Protein AF-A0A3C1YGV6-F1 (afdb_monomer_lite)

Radius of gyration: 31.81 Å; chains: 1; bounding box: 79×19×72 Å

Structure (mmCIF, N/CA/C/O backbone):
data_AF-A0A3C1YGV6-F1
#
_entry.id   AF-A0A3C1YGV6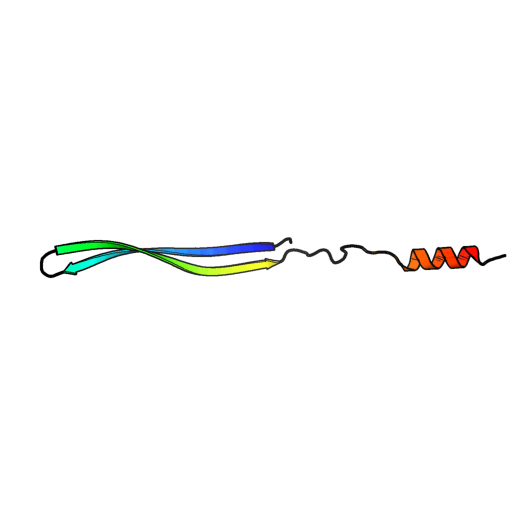-F1
#
loop_
_atom_site.group_PDB
_atom_site.id
_atom_site.type_symbol
_atom_site.label_atom_id
_atom_site.label_alt_id
_atom_site.label_comp_id
_atom_site.label_asym_id
_atom_site.label_entity_id
_atom_site.label_seq_id
_atom_site.pdbx_PDB_ins_code
_atom_site.Cartn_x
_atom_site.Cartn_y
_atom_site.Cartn_z
_atom_site.occupancy
_atom_site.B_iso_or_equiv
_atom_site.auth_seq_id
_atom_site.auth_comp_id
_atom_site.auth_asym_id
_atom_site.auth_atom_id
_atom_site.pdbx_PDB_model_num
ATOM 1 N N . MET A 1 1 ? 18.842 11.227 -17.137 1.00 61.03 1 MET A N 1
ATOM 2 C CA . MET A 1 1 ? 18.225 10.221 -16.247 1.00 61.03 1 MET A CA 1
ATOM 3 C C . MET A 1 1 ? 16.887 9.832 -16.860 1.00 61.03 1 MET A C 1
ATOM 5 O O . MET A 1 1 ? 15.946 10.605 -16.755 1.00 61.03 1 MET A O 1
ATOM 9 N N . ASN A 1 2 ? 16.842 8.724 -17.602 1.00 65.62 2 ASN A N 1
ATOM 10 C CA . ASN A 1 2 ? 15.670 8.295 -18.371 1.00 65.62 2 ASN A CA 1
ATOM 11 C C . ASN A 1 2 ? 15.019 7.110 -17.655 1.00 65.62 2 ASN A C 1
ATOM 13 O O . ASN A 1 2 ? 15.359 5.978 -17.946 1.00 65.62 2 ASN A O 1
ATOM 17 N N . GLN A 1 3 ? 14.187 7.342 -16.645 1.00 81.06 3 GLN A N 1
ATOM 18 C CA . GLN A 1 3 ? 13.617 6.260 -15.840 1.00 81.06 3 GLN A CA 1
ATOM 19 C C . GLN A 1 3 ? 12.144 6.546 -15.537 1.00 81.06 3 GLN A C 1
ATOM 21 O O . GLN A 1 3 ? 11.802 7.672 -15.175 1.00 81.06 3 GLN A O 1
ATOM 26 N N . VAL A 1 4 ? 11.285 5.527 -15.667 1.00 83.06 4 VAL A N 1
ATOM 27 C CA . VAL A 1 4 ? 9.848 5.611 -15.352 1.00 83.06 4 VAL A CA 1
ATOM 28 C C . VAL A 1 4 ? 9.576 4.920 -14.023 1.00 83.06 4 VAL A C 1
ATOM 30 O O . VAL A 1 4 ? 10.036 3.803 -13.786 1.00 83.06 4 VAL A O 1
ATOM 33 N N . ARG A 1 5 ? 8.806 5.581 -13.158 1.00 87.69 5 ARG A N 1
ATOM 34 C CA . ARG A 1 5 ? 8.372 5.042 -11.870 1.00 87.69 5 ARG A CA 1
ATOM 35 C C . ARG A 1 5 ? 6.907 4.629 -11.946 1.00 87.69 5 ARG A C 1
ATOM 37 O O . ARG A 1 5 ? 6.069 5.412 -12.382 1.00 87.69 5 ARG A O 1
ATOM 44 N N . HIS A 1 6 ? 6.614 3.421 -11.488 1.00 89.12 6 HIS A N 1
ATOM 45 C CA . HIS A 1 6 ? 5.268 2.887 -11.373 1.00 89.12 6 HIS A CA 1
ATOM 46 C C . HIS A 1 6 ? 4.979 2.585 -9.900 1.00 89.12 6 HIS A C 1
ATOM 48 O O . HIS A 1 6 ? 5.541 1.644 -9.342 1.00 89.12 6 HIS A O 1
ATOM 54 N N . CYS A 1 7 ? 4.101 3.378 -9.282 1.00 90.62 7 CYS A N 1
ATOM 55 C CA . CYS A 1 7 ? 3.718 3.216 -7.880 1.00 90.62 7 CYS A CA 1
ATOM 56 C C . CYS A 1 7 ? 2.211 2.999 -7.758 1.00 90.62 7 CYS A C 1
ATOM 58 O O . CYS A 1 7 ? 1.422 3.797 -8.265 1.00 90.62 7 CYS A O 1
ATOM 60 N N . ILE A 1 8 ? 1.824 1.954 -7.034 1.00 90.12 8 ILE A N 1
ATOM 61 C CA . ILE A 1 8 ? 0.442 1.692 -6.638 1.00 90.12 8 ILE A CA 1
ATOM 62 C C . ILE A 1 8 ? 0.327 1.965 -5.140 1.00 90.12 8 ILE A C 1
ATOM 64 O O . ILE A 1 8 ? 1.014 1.334 -4.330 1.00 90.12 8 ILE A O 1
ATOM 68 N N . TYR A 1 9 ? -0.580 2.870 -4.780 1.00 93.94 9 TYR A N 1
ATOM 69 C CA . TYR A 1 9 ? -0.901 3.207 -3.398 1.00 93.94 9 TYR A CA 1
ATOM 70 C C . TYR A 1 9 ? -2.335 2.806 -3.069 1.00 93.94 9 TYR A C 1
ATOM 72 O O . TYR A 1 9 ? -3.237 2.939 -3.896 1.00 93.94 9 TYR A O 1
ATOM 80 N N . LEU A 1 10 ? -2.532 2.332 -1.845 1.00 92.12 10 LEU A N 1
ATOM 81 C CA . LEU A 1 10 ? -3.839 2.126 -1.249 1.00 92.12 10 LEU A CA 1
ATOM 82 C C . LEU A 1 10 ? -4.087 3.222 -0.220 1.00 92.12 10 LEU A C 1
ATOM 84 O O . LEU A 1 10 ? -3.379 3.301 0.785 1.00 92.12 10 LEU A O 1
ATOM 88 N N . ASP A 1 11 ? -5.116 4.025 -0.457 1.00 94.00 11 ASP A N 1
ATOM 89 C CA . ASP A 1 11 ? -5.605 4.981 0.528 1.00 94.00 11 ASP A CA 1
ATOM 90 C C . ASP A 1 11 ? -6.688 4.334 1.388 1.00 94.00 11 ASP A C 1
ATOM 92 O O . ASP A 1 11 ? -7.757 3.949 0.908 1.00 94.00 11 ASP A O 1
ATOM 96 N N . VAL A 1 12 ? -6.402 4.220 2.683 1.00 94.06 12 VAL A N 1
ATOM 97 C CA . VAL A 1 12 ? -7.320 3.667 3.675 1.00 94.06 12 VAL A CA 1
ATOM 98 C C . VAL A 1 12 ? -7.895 4.805 4.510 1.00 94.06 12 VAL A C 1
ATOM 100 O O . VAL A 1 12 ? -7.162 5.554 5.164 1.00 94.06 12 VAL A O 1
ATOM 103 N N . PHE A 1 13 ? -9.224 4.900 4.508 1.00 95.62 13 PHE A N 1
ATOM 104 C CA . PHE A 1 13 ? -9.996 5.812 5.347 1.00 95.62 13 PHE A CA 1
ATOM 105 C C . PHE A 1 13 ? -10.676 5.014 6.451 1.00 95.62 13 PHE A C 1
ATOM 107 O O . PHE A 1 13 ? -11.450 4.102 6.167 1.00 95.62 13 PHE A O 1
ATOM 114 N N . SER A 1 14 ? -10.401 5.363 7.705 1.00 92.44 14 SER A N 1
ATOM 115 C CA . SER A 1 14 ? -11.059 4.750 8.855 1.00 92.44 14 SER A CA 1
ATOM 116 C C . SER A 1 14 ? -11.621 5.826 9.771 1.00 92.44 14 SER A C 1
ATOM 118 O O . SER A 1 14 ? -10.917 6.763 10.148 1.00 92.44 14 SER A O 1
ATOM 120 N N . GLU A 1 15 ? -12.896 5.707 10.122 1.00 93.12 15 GLU A N 1
ATOM 121 C CA . GLU A 1 15 ? -13.526 6.555 11.127 1.00 93.12 15 GLU A CA 1
ATOM 122 C C . GLU A 1 15 ? -13.401 5.873 12.491 1.00 93.12 15 GLU A C 1
ATOM 124 O O . GLU A 1 15 ? -13.985 4.817 12.738 1.00 93.12 15 GLU A O 1
ATOM 129 N N . VAL A 1 16 ? -12.614 6.471 13.383 1.00 90.81 16 VAL A N 1
ATOM 130 C CA . VAL A 1 16 ? -12.374 5.953 14.730 1.00 90.81 16 VAL A CA 1
ATOM 131 C C . VAL A 1 16 ? -13.102 6.834 15.732 1.00 90.81 16 VAL A C 1
ATOM 133 O O . VAL A 1 16 ? -12.954 8.055 15.736 1.00 90.81 16 VAL A O 1
ATOM 136 N N . ARG A 1 17 ? -13.876 6.211 16.622 1.00 89.88 17 ARG A N 1
ATOM 137 C CA . ARG A 1 17 ? -14.552 6.902 17.721 1.00 89.88 17 ARG A CA 1
ATOM 138 C C . ARG A 1 17 ? -13.829 6.621 19.030 1.00 89.88 17 ARG A C 1
ATOM 140 O O . ARG A 1 17 ? -13.809 5.487 19.498 1.00 89.88 17 ARG A O 1
ATOM 147 N N . ILE A 1 18 ? -13.269 7.665 19.627 1.00 86.69 18 ILE A N 1
ATOM 148 C CA . ILE A 1 18 ? -12.656 7.608 20.952 1.00 86.69 18 ILE A CA 1
ATOM 149 C C . ILE A 1 18 ? -13.742 7.934 21.973 1.00 86.69 18 ILE A C 1
ATOM 151 O O . ILE A 1 18 ? -14.360 9.000 21.915 1.00 86.69 18 ILE A O 1
ATOM 155 N N . ILE A 1 19 ? -13.990 7.002 22.891 1.00 89.06 19 ILE A N 1
ATOM 156 C CA . ILE A 1 19 ? -14.973 7.166 23.961 1.00 89.06 19 ILE A CA 1
ATOM 157 C C . ILE A 1 19 ? -14.220 7.545 25.233 1.00 89.06 19 ILE A C 1
ATOM 159 O O . ILE A 1 19 ? -13.387 6.784 25.722 1.00 89.06 19 ILE A O 1
ATOM 163 N N . ILE A 1 20 ? -14.530 8.720 25.766 1.00 80.69 20 ILE A N 1
ATOM 164 C CA . ILE A 1 20 ? -14.131 9.171 27.098 1.00 80.69 20 ILE A CA 1
ATOM 165 C C . ILE A 1 20 ? -15.409 9.233 27.955 1.00 80.69 20 ILE A C 1
ATOM 167 O O . ILE A 1 20 ? -16.485 9.459 27.407 1.00 80.69 20 ILE A O 1
ATOM 171 N N . PRO A 1 21 ? -15.357 9.017 29.282 1.00 85.94 21 PRO A N 1
ATOM 172 C CA . PRO A 1 21 ? -16.554 8.761 30.099 1.00 85.94 21 PRO A CA 1
ATOM 173 C C . PRO A 1 21 ? -17.723 9.752 29.945 1.00 85.94 21 PRO A C 1
ATOM 175 O O . PRO A 1 21 ? -18.868 9.365 30.148 1.00 85.94 21 PRO A O 1
ATOM 178 N N . PHE A 1 22 ? -17.457 11.006 29.564 1.00 85.19 22 PHE A N 1
ATOM 179 C CA . PHE A 1 22 ? -18.472 12.054 29.388 1.00 85.19 22 PHE A CA 1
ATOM 180 C C . PHE A 1 22 ? -18.594 12.589 27.953 1.00 85.19 22 PHE A C 1
ATOM 182 O O . PHE A 1 22 ? -19.444 13.437 27.692 1.00 85.19 22 PHE A O 1
ATOM 189 N N . THR A 1 23 ? -17.762 12.124 27.018 1.00 82.38 23 THR A N 1
ATOM 190 C CA . THR A 1 23 ? -17.698 12.655 25.649 1.00 82.38 23 THR A CA 1
ATOM 191 C C . THR A 1 23 ? -17.247 11.593 24.649 1.00 82.38 23 THR A C 1
ATOM 193 O O . THR A 1 23 ? -16.459 10.706 24.952 1.00 82.38 23 THR A O 1
ATOM 196 N N . ALA A 1 24 ? -17.728 11.688 23.413 1.00 83.62 24 ALA A N 1
ATOM 197 C CA . ALA A 1 24 ? -17.225 10.887 22.305 1.00 83.62 24 ALA A CA 1
ATOM 198 C C . ALA A 1 24 ? -16.607 11.821 21.267 1.00 83.62 24 ALA A C 1
ATOM 200 O O . ALA A 1 24 ? -17.227 12.809 20.874 1.00 83.62 24 ALA A O 1
ATOM 201 N N . VAL A 1 25 ? -15.393 11.504 20.822 1.00 87.69 25 VAL A N 1
ATOM 202 C CA . VAL A 1 25 ? -14.692 12.256 19.778 1.00 87.69 25 VAL A CA 1
ATOM 203 C C . VAL A 1 25 ? -14.514 11.339 18.575 1.00 87.69 25 VAL A C 1
ATOM 205 O O . VAL A 1 25 ? -13.912 10.271 18.683 1.00 87.69 25 VAL A O 1
ATOM 208 N N . GLY A 1 26 ? -15.079 11.733 17.435 1.00 88.88 26 GLY A N 1
ATOM 209 C CA . GLY A 1 26 ? -14.839 11.078 16.151 1.00 88.88 26 GLY A CA 1
ATOM 210 C C . GLY A 1 26 ? -13.584 11.647 15.497 1.00 88.88 26 GLY A C 1
ATOM 211 O O . GLY A 1 26 ? -13.418 12.864 15.438 1.00 88.88 26 GLY A O 1
ATOM 212 N N . MET A 1 27 ? -12.704 10.779 15.011 1.00 88.88 27 MET A N 1
ATOM 213 C CA . MET A 1 27 ? -11.498 11.158 14.283 1.00 88.88 27 MET A CA 1
ATOM 214 C C . MET A 1 27 ? -11.358 10.298 13.028 1.00 88.88 27 MET A C 1
ATOM 216 O O . MET A 1 27 ? -11.515 9.080 13.073 1.00 88.88 27 MET A O 1
ATOM 220 N N . VAL A 1 28 ? -11.029 10.936 11.906 1.00 90.00 28 VAL A N 1
ATOM 221 C CA . VAL A 1 28 ? -10.720 10.239 10.654 1.00 90.00 28 VAL A CA 1
ATOM 222 C C . VAL A 1 28 ? -9.231 9.920 10.629 1.00 90.00 28 VAL A C 1
ATOM 224 O O . VAL A 1 28 ? -8.394 10.822 10.629 1.00 90.00 28 VAL A O 1
ATOM 227 N N . VAL A 1 29 ? -8.901 8.635 10.582 1.00 92.38 29 VAL A N 1
ATOM 228 C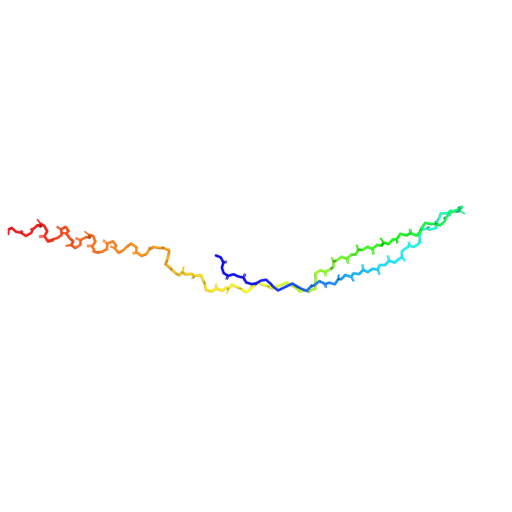 CA . VAL A 1 29 ? -7.539 8.143 10.385 1.00 92.38 29 VAL A CA 1
ATOM 229 C C . VAL A 1 29 ? -7.339 7.871 8.898 1.00 92.38 29 VAL A C 1
ATOM 231 O O . VAL A 1 29 ? -8.088 7.106 8.286 1.00 92.38 29 VAL A O 1
ATOM 234 N N . ARG A 1 30 ? -6.325 8.517 8.317 1.00 93.69 30 ARG A N 1
ATOM 235 C CA . ARG A 1 30 ? -5.863 8.278 6.947 1.00 93.69 30 ARG A CA 1
ATOM 236 C C . ARG A 1 30 ? -4.541 7.533 6.988 1.00 93.69 30 ARG A C 1
ATOM 238 O O . ARG A 1 30 ? -3.611 7.981 7.653 1.00 93.69 30 ARG A O 1
ATOM 245 N N . ALA A 1 31 ? -4.459 6.434 6.252 1.00 92.44 31 ALA A N 1
ATOM 246 C CA . ALA A 1 31 ? -3.215 5.714 6.044 1.00 92.44 31 ALA A CA 1
ATOM 247 C C . ALA A 1 31 ? -3.026 5.464 4.549 1.00 92.44 31 ALA A C 1
ATOM 249 O O . ALA A 1 31 ? -3.903 4.900 3.899 1.00 92.44 31 ALA A O 1
ATOM 250 N N . THR A 1 32 ? -1.876 5.873 4.021 1.00 92.00 32 THR A N 1
ATOM 251 C CA . THR A 1 32 ? -1.475 5.578 2.644 1.00 92.00 32 THR A CA 1
ATOM 252 C C . THR A 1 32 ? -0.464 4.443 2.685 1.00 92.00 32 THR A C 1
ATOM 254 O O . THR A 1 32 ? 0.613 4.580 3.268 1.00 92.00 32 THR A O 1
ATOM 257 N N . VAL A 1 33 ? -0.825 3.306 2.095 1.00 92.06 33 VAL A N 1
ATOM 258 C CA . VAL A 1 33 ? -0.007 2.090 2.092 1.00 92.06 33 VAL A CA 1
ATOM 259 C C . VAL A 1 33 ? 0.540 1.859 0.682 1.00 92.06 33 VAL A C 1
ATOM 261 O O . VAL A 1 33 ? -0.250 1.741 -0.257 1.00 92.06 33 VAL A O 1
ATOM 264 N N . PRO A 1 34 ? 1.869 1.784 0.489 1.00 89.75 34 PRO A N 1
ATOM 265 C CA . PRO A 1 34 ? 2.436 1.386 -0.793 1.00 89.75 34 PRO A CA 1
ATOM 266 C C . PRO A 1 34 ? 2.191 -0.111 -1.009 1.00 89.75 34 PRO A C 1
ATOM 268 O O . PRO A 1 34 ? 2.593 -0.933 -0.188 1.00 89.75 34 PRO A O 1
ATOM 271 N N . LEU A 1 35 ? 1.522 -0.471 -2.105 1.00 92.00 35 LEU A N 1
ATOM 272 C CA . LEU A 1 35 ? 1.267 -1.873 -2.456 1.00 92.00 35 LEU A CA 1
ATOM 273 C C . LEU A 1 35 ? 2.344 -2.428 -3.385 1.00 92.00 35 LEU A C 1
ATOM 275 O O . LEU A 1 35 ? 2.771 -3.570 -3.239 1.00 92.00 35 LEU A O 1
ATOM 279 N N . ALA A 1 36 ? 2.769 -1.616 -4.347 1.00 87.44 36 ALA A N 1
ATOM 280 C CA . ALA A 1 36 ? 3.805 -1.972 -5.299 1.00 87.44 36 ALA A CA 1
ATOM 281 C C . ALA A 1 36 ? 4.549 -0.713 -5.735 1.00 87.44 36 ALA A C 1
ATOM 283 O O . ALA A 1 36 ? 3.928 0.296 -6.070 1.00 87.44 36 ALA A O 1
ATOM 284 N N . ASP A 1 37 ? 5.875 -0.797 -5.758 1.00 87.44 37 ASP A N 1
ATOM 285 C CA . ASP A 1 37 ? 6.747 0.224 -6.326 1.00 87.44 37 ASP A CA 1
ATOM 286 C C . ASP A 1 37 ? 7.747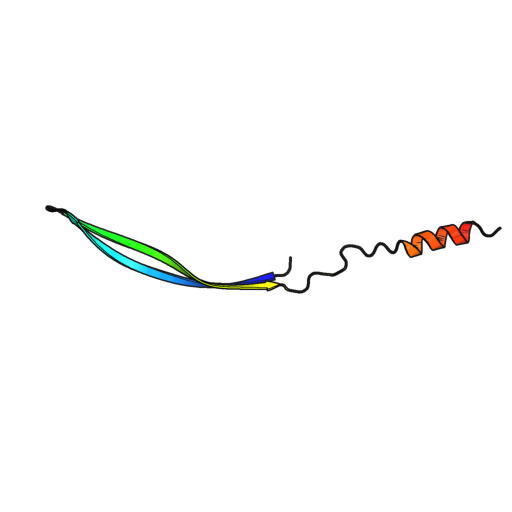 -0.467 -7.252 1.00 87.44 37 ASP A C 1
ATOM 288 O O . ASP A 1 37 ? 8.320 -1.509 -6.921 1.00 87.44 37 ASP A O 1
ATOM 292 N N . THR A 1 38 ? 7.898 0.048 -8.463 1.00 84.25 38 THR A N 1
ATOM 293 C CA . THR A 1 38 ? 8.816 -0.497 -9.460 1.00 84.25 38 THR A CA 1
ATOM 294 C C . THR A 1 38 ? 9.357 0.635 -10.305 1.00 84.25 38 THR A C 1
ATOM 296 O O . THR A 1 38 ? 8.632 1.559 -10.685 1.00 84.25 38 THR A O 1
ATOM 299 N N . ILE A 1 39 ? 10.648 0.556 -10.619 1.00 80.31 39 ILE A N 1
ATOM 300 C CA . ILE A 1 39 ? 11.324 1.593 -11.378 1.00 80.31 39 ILE A CA 1
ATOM 301 C C . ILE A 1 39 ? 12.021 0.982 -12.592 1.00 80.31 39 ILE A C 1
ATOM 303 O O . ILE A 1 39 ? 12.890 0.128 -12.448 1.00 80.31 39 ILE A O 1
ATOM 307 N N . TYR A 1 40 ? 11.646 1.445 -13.784 1.00 82.62 40 TYR A N 1
ATOM 308 C CA . TYR A 1 40 ? 12.132 0.945 -15.068 1.00 82.62 40 TYR A CA 1
ATOM 309 C C . TYR A 1 40 ? 13.234 1.864 -15.599 1.00 82.62 40 TYR A C 1
ATOM 311 O O . TYR A 1 40 ? 12.915 2.959 -16.082 1.00 82.62 40 TYR A O 1
ATOM 319 N N . PRO A 1 41 ? 14.521 1.488 -15.480 1.00 77.62 41 PRO A N 1
ATOM 320 C CA . PRO A 1 41 ? 15.594 2.262 -16.081 1.00 77.62 41 PRO A CA 1
ATOM 321 C C . PRO A 1 41 ? 15.475 2.165 -17.605 1.00 77.62 41 PRO A C 1
ATOM 323 O O . PRO A 1 41 ? 15.487 1.079 -18.174 1.00 77.62 41 PRO A O 1
ATOM 326 N N . GLY A 1 42 ? 15.314 3.306 -18.259 1.00 74.69 42 GLY A N 1
ATOM 327 C CA . GLY A 1 42 ? 15.477 3.446 -19.698 1.00 74.69 42 GLY A CA 1
ATOM 328 C C . GLY A 1 42 ? 16.954 3.551 -20.061 1.00 74.69 42 GLY A C 1
ATOM 329 O O . GLY A 1 42 ? 17.816 3.701 -19.191 1.00 74.69 42 GLY A O 1
ATOM 330 N N . GLU A 1 43 ? 17.239 3.471 -21.357 1.00 78.38 43 GLU A N 1
ATOM 331 C CA . GLU A 1 43 ? 18.607 3.470 -21.869 1.00 78.38 43 GLU A CA 1
ATOM 332 C C . GLU A 1 43 ? 19.384 4.688 -21.353 1.00 78.38 43 GLU A C 1
ATOM 334 O O . GLU A 1 43 ? 18.992 5.847 -21.545 1.00 78.38 43 GLU A O 1
ATOM 339 N N . VAL A 1 44 ? 20.470 4.405 -20.634 1.00 71.69 44 VAL A N 1
ATOM 340 C CA . VAL A 1 44 ? 21.461 5.401 -20.239 1.00 71.69 44 VAL A CA 1
ATOM 341 C C . VAL A 1 44 ? 22.492 5.433 -21.365 1.00 71.69 44 VAL A C 1
ATOM 343 O O . VAL A 1 44 ? 23.060 4.384 -21.662 1.00 71.69 44 VAL A O 1
ATOM 346 N N . PRO A 1 45 ? 22.736 6.586 -22.012 1.00 69.88 45 PRO A N 1
ATOM 347 C CA . PRO A 1 45 ? 23.715 6.663 -23.089 1.00 69.88 45 PRO A CA 1
ATOM 348 C C . PRO A 1 45 ? 25.093 6.193 -22.601 1.00 69.88 45 PRO A C 1
ATOM 350 O O . PRO A 1 45 ? 25.609 6.734 -21.623 1.00 69.88 45 PRO A O 1
ATOM 353 N N . GLU A 1 46 ? 25.709 5.228 -23.292 1.00 66.94 46 GLU A N 1
ATOM 354 C CA . GLU A 1 46 ? 27.057 4.712 -22.977 1.00 66.94 46 GLU A CA 1
ATOM 355 C C . GLU A 1 46 ? 28.182 5.711 -23.294 1.00 66.94 46 GLU A C 1
ATOM 357 O O . GLU A 1 46 ? 29.364 5.423 -23.127 1.00 66.94 46 GLU A O 1
ATOM 362 N N . THR A 1 47 ? 27.850 6.904 -23.780 1.00 62.84 47 THR A N 1
ATOM 363 C CA . THR A 1 47 ? 28.852 7.845 -24.270 1.00 62.84 47 THR A CA 1
ATOM 364 C C . THR A 1 47 ? 28.458 9.260 -23.903 1.00 62.84 47 THR A C 1
ATOM 366 O O . THR A 1 47 ? 27.697 9.917 -24.606 1.00 62.84 47 THR A O 1
ATOM 369 N N . VAL A 1 48 ? 28.981 9.746 -22.776 1.00 60.78 48 VAL A N 1
ATOM 370 C CA . VAL A 1 48 ? 28.835 11.166 -22.431 1.00 60.78 48 VAL A CA 1
ATOM 371 C C . VAL A 1 48 ? 29.811 11.998 -23.262 1.00 60.78 48 VAL A C 1
ATOM 373 O O . VAL A 1 48 ? 29.427 13.061 -23.727 1.00 60.78 48 VAL A O 1
ATOM 376 N N . ILE A 1 49 ? 31.025 11.507 -23.540 1.00 60.09 49 ILE A N 1
ATOM 377 C CA . ILE A 1 49 ? 31.958 12.112 -24.502 1.00 60.09 49 ILE A CA 1
ATOM 378 C C . ILE A 1 49 ? 32.914 11.016 -24.998 1.00 60.09 49 ILE A C 1
ATOM 380 O O . ILE A 1 49 ? 33.761 10.556 -24.236 1.00 60.09 49 ILE A O 1
ATOM 384 N N . ASN A 1 50 ? 32.812 10.592 -26.262 1.00 60.91 50 ASN A N 1
ATOM 385 C CA . ASN A 1 50 ? 33.896 9.839 -26.901 1.00 60.91 50 ASN A CA 1
ATOM 386 C C . ASN A 1 50 ? 34.944 10.859 -27.351 1.00 60.91 50 ASN A C 1
ATOM 388 O O . ASN A 1 50 ? 34.944 11.297 -28.503 1.00 60.91 50 ASN A O 1
ATOM 392 N N . LEU A 1 51 ? 35.781 11.326 -26.419 1.00 65.25 51 LEU A N 1
ATOM 393 C CA . LEU A 1 51 ? 36.997 12.029 -26.806 1.00 65.25 51 LEU A CA 1
ATOM 394 C C . LEU A 1 51 ? 37.870 10.982 -27.483 1.00 65.25 51 LEU A C 1
ATOM 396 O O . LEU A 1 51 ? 38.524 10.192 -26.807 1.00 65.25 51 LEU A O 1
ATOM 400 N N . ASN A 1 52 ? 37.825 10.952 -28.814 1.00 63.66 52 ASN A N 1
ATOM 401 C CA . ASN A 1 52 ? 38.725 10.151 -29.624 1.00 63.66 52 ASN A CA 1
ATOM 402 C C . ASN A 1 52 ? 40.154 10.674 -29.402 1.00 63.66 52 ASN A C 1
ATOM 404 O O . ASN A 1 52 ? 40.655 11.527 -30.134 1.00 63.66 52 ASN A O 1
ATOM 408 N N . LEU A 1 53 ? 40.775 10.200 -28.323 1.00 62.47 53 LEU A N 1
ATOM 409 C CA . LEU A 1 53 ? 42.139 10.526 -27.928 1.00 62.47 53 LEU A CA 1
ATOM 410 C C . LEU A 1 53 ? 43.143 9.969 -28.952 1.00 62.47 53 LEU A C 1
ATOM 412 O O . LEU A 1 53 ? 44.228 10.524 -29.115 1.00 62.47 53 LEU A O 1
ATOM 416 N N . ASP A 1 54 ? 42.749 8.942 -29.708 1.00 63.38 54 ASP A N 1
ATOM 417 C CA . ASP A 1 54 ? 43.568 8.325 -30.753 1.00 63.38 54 ASP A CA 1
ATOM 418 C C . ASP A 1 54 ? 43.705 9.222 -31.995 1.00 63.38 54 ASP A C 1
ATOM 420 O O . ASP A 1 54 ? 44.769 9.267 -32.626 1.00 63.38 54 ASP A O 1
ATOM 424 N N . ALA A 1 55 ? 42.679 10.022 -32.309 1.00 62.56 55 ALA A N 1
ATOM 425 C CA . ALA A 1 55 ? 42.750 11.026 -33.372 1.00 62.56 55 ALA A CA 1
ATOM 426 C C . ALA A 1 55 ? 43.754 12.148 -33.050 1.00 62.56 55 ALA A C 1
ATOM 428 O O . ALA A 1 55 ? 44.435 12.638 -33.951 1.00 62.56 55 ALA A O 1
ATOM 429 N N . LEU A 1 56 ? 43.903 12.515 -31.772 1.00 63.59 56 LEU A N 1
ATOM 430 C CA . LEU A 1 56 ? 44.859 13.542 -31.334 1.00 63.59 56 LEU A CA 1
ATOM 431 C C . LEU A 1 56 ? 46.312 13.039 -31.366 1.00 63.59 56 LEU A C 1
ATOM 433 O O . LEU A 1 56 ? 47.227 13.810 -31.658 1.00 63.59 56 LEU A O 1
ATOM 437 N N . ASN A 1 57 ? 46.536 11.743 -31.128 1.00 61.62 57 ASN A N 1
ATOM 438 C CA . ASN A 1 57 ? 47.869 11.135 -31.204 1.00 61.62 57 ASN A CA 1
ATOM 439 C C . ASN A 1 57 ? 48.372 11.003 -32.650 1.00 61.62 57 ASN A C 1
ATOM 441 O O . ASN A 1 57 ? 49.566 11.152 -32.912 1.00 61.62 57 ASN A O 1
ATOM 445 N N . SER A 1 58 ? 47.460 10.791 -33.601 1.00 61.19 58 SER A N 1
ATOM 446 C CA . SER A 1 58 ? 47.806 10.633 -35.018 1.00 61.19 58 SER A CA 1
ATOM 447 C C . SER A 1 58 ? 48.251 11.947 -35.678 1.00 61.19 58 SER A C 1
ATOM 449 O O . SER A 1 58 ? 49.076 11.922 -36.587 1.00 61.19 58 SER A O 1
ATOM 451 N N . GLN A 1 59 ? 47.779 13.104 -35.194 1.00 60.25 59 GLN A N 1
ATOM 452 C CA . GLN A 1 59 ? 48.210 14.410 -35.717 1.00 60.25 59 GLN A CA 1
ATOM 453 C C . GLN A 1 59 ? 49.658 14.752 -35.337 1.00 60.25 59 GLN A C 1
ATOM 455 O O . GLN A 1 59 ? 50.387 15.300 -36.159 1.00 60.25 59 GLN A O 1
ATOM 460 N N . ARG A 1 60 ? 50.121 14.343 -34.147 1.00 58.81 60 ARG A N 1
ATOM 461 C CA . ARG A 1 60 ? 51.526 14.534 -33.740 1.00 58.81 60 ARG A CA 1
ATOM 462 C C . ARG A 1 60 ? 52.505 13.618 -34.467 1.00 58.81 60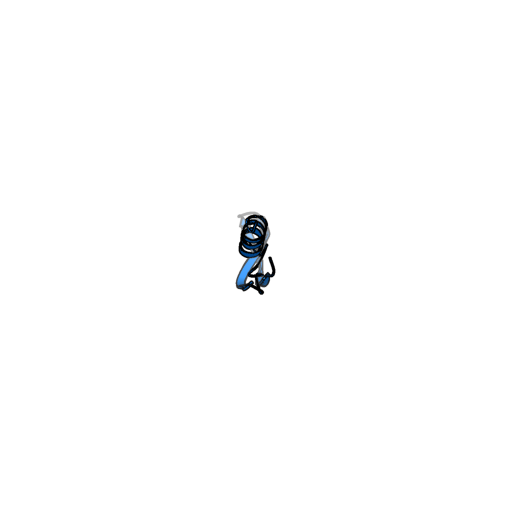 ARG A C 1
ATOM 464 O O . ARG A 1 60 ? 53.673 13.966 -34.598 1.00 58.81 60 ARG A O 1
ATOM 471 N N . ALA A 1 61 ? 52.038 12.467 -34.947 1.00 59.59 61 ALA A N 1
ATOM 472 C CA . ALA A 1 61 ? 52.856 11.560 -35.746 1.00 59.59 61 ALA A CA 1
ATOM 473 C C . ALA A 1 61 ? 53.074 12.070 -37.185 1.00 59.59 61 ALA A C 1
ATOM 475 O O . ALA A 1 61 ? 54.117 11.781 -37.765 1.00 59.59 61 ALA A O 1
ATOM 476 N N . LEU A 1 62 ? 52.137 12.850 -37.750 1.00 60.66 62 LEU A N 1
ATOM 477 C CA . LEU A 1 62 ? 52.309 13.468 -39.074 1.00 60.66 62 LEU A CA 1
ATOM 478 C C . LEU A 1 62 ? 53.194 14.727 -39.056 1.00 60.66 62 LEU A C 1
ATOM 4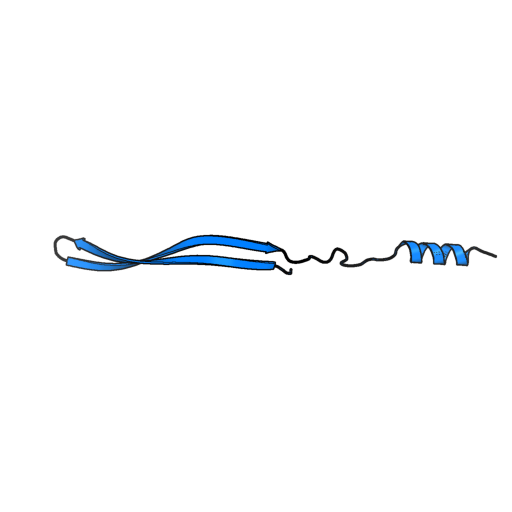80 O O . LEU A 1 62 ? 53.836 15.006 -40.061 1.00 60.66 62 LEU A O 1
ATOM 484 N N . GLU A 1 63 ? 53.274 15.458 -37.939 1.00 60.12 63 GLU A N 1
ATOM 485 C CA . GLU A 1 63 ? 54.162 16.632 -37.800 1.00 60.12 63 GLU A CA 1
ATOM 486 C C . GLU A 1 63 ? 55.653 16.273 -37.627 1.00 60.12 63 GLU A C 1
ATOM 488 O O . GLU A 1 63 ? 56.501 17.162 -37.628 1.00 60.12 63 GLU A O 1
ATOM 493 N N . LEU A 1 64 ? 55.993 14.985 -37.484 1.00 61.88 64 LEU A N 1
ATOM 494 C CA . LEU A 1 64 ? 57.371 14.498 -37.307 1.00 61.88 64 LEU A CA 1
ATOM 495 C C . LEU A 1 64 ? 57.933 13.747 -38.527 1.00 61.88 64 LEU A C 1
ATOM 497 O O . LEU A 1 64 ? 58.967 13.087 -38.415 1.00 61.88 64 LEU A O 1
ATOM 501 N N . LEU A 1 65 ? 57.288 13.850 -39.690 1.00 57.16 65 LEU A N 1
ATOM 502 C CA . LEU A 1 65 ? 57.904 13.458 -40.959 1.00 57.16 65 LEU A CA 1
ATOM 503 C C . LEU A 1 65 ? 58.580 14.696 -41.589 1.00 57.16 65 LEU A C 1
ATOM 505 O O . LEU A 1 65 ? 57.961 15.758 -41.587 1.00 57.16 65 LEU A O 1
ATOM 509 N N . PRO A 1 66 ? 59.846 14.576 -42.040 1.00 55.41 66 PRO A N 1
ATOM 510 C CA . PRO A 1 66 ? 60.710 15.701 -42.419 1.00 55.41 66 PRO A CA 1
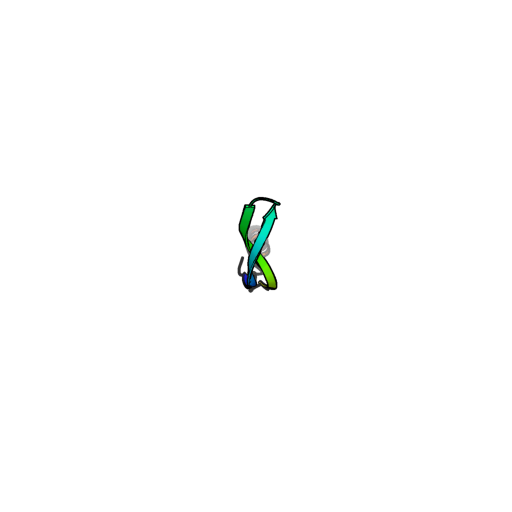ATOM 511 C C . PRO A 1 66 ? 60.200 16.525 -43.605 1.00 55.41 66 PRO A C 1
ATOM 513 O O . PRO A 1 66 ? 59.547 15.944 -44.502 1.00 55.41 66 PRO A O 1
#

Foldseek 3Di:
DAKDKDWDKDWDWDWDWDDDPVDIDIDIDIDIDTPDIDMGDDDDDPCPDPPVVVVVVVVVVVVPDD

Secondary structure (DSSP, 8-state):
--EEEEEEEEEEEEEEEEEETTEEEEEEEEEEEEEEEEEEEPPPPS-S----HHHHHHHHHHTT--

pLDDT: mean 78.2, std 13.22, range [55.41, 95.62]

Sequence (66 aa):
MNQVRHCIYLDVFSEVRIIIPFTAVGMVVRATVPLADTIYPGEVPETVINLNLDALNSQRALELLP